Protein AF-A0A350NQM6-F1 (afdb_monomer_lite)

Radius of gyration: 12.7 Å; chains: 1; bounding box: 31×22×38 Å

Structure (mmCIF, N/CA/C/O backbone):
data_AF-A0A350NQM6-F1
#
_entry.id   AF-A0A350NQM6-F1
#
loop_
_atom_site.group_PDB
_atom_site.id
_atom_site.type_symbol
_atom_site.label_atom_id
_atom_site.label_alt_id
_atom_site.label_comp_id
_atom_site.label_asym_id
_atom_site.label_entity_id
_atom_site.label_seq_id
_atom_site.pdbx_PDB_ins_code
_atom_site.Cartn_x
_atom_site.Cartn_y
_atom_site.Cartn_z
_atom_site.occupancy
_atom_site.B_iso_or_equiv
_atom_site.auth_seq_id
_atom_site.auth_comp_id
_atom_site.auth_asym_id
_atom_site.auth_atom_id
_atom_site.pdbx_PDB_model_num
ATOM 1 N N . MET A 1 1 ? -12.115 -9.692 -4.135 1.00 87.50 1 MET A N 1
ATOM 2 C CA . MET A 1 1 ? -12.404 -8.451 -4.884 1.00 87.50 1 MET A CA 1
ATOM 3 C C . MET A 1 1 ? -11.120 -7.826 -5.407 1.00 87.50 1 MET A C 1
ATOM 5 O O . MET A 1 1 ? -10.956 -7.795 -6.616 1.00 87.50 1 MET A O 1
ATOM 9 N N . LEU A 1 2 ? -10.166 -7.497 -4.526 1.00 94.25 2 LEU A N 1
ATOM 10 C CA . LEU A 1 2 ? -8.839 -6.987 -4.896 1.00 94.25 2 LEU A CA 1
ATOM 11 C C . LEU A 1 2 ? -8.121 -7.819 -5.975 1.00 94.25 2 LEU A C 1
ATOM 13 O O . LEU A 1 2 ? -7.724 -7.285 -7.001 1.00 94.25 2 LEU A O 1
ATOM 17 N N . GLY A 1 3 ? -8.032 -9.144 -5.804 1.00 94.69 3 GLY A N 1
ATOM 18 C CA . GLY A 1 3 ? -7.382 -10.011 -6.799 1.00 94.69 3 GLY A CA 1
ATOM 19 C C . GLY A 1 3 ? -8.006 -9.946 -8.202 1.00 94.69 3 GLY A C 1
ATOM 20 O O . GLY A 1 3 ? -7.282 -10.015 -9.188 1.00 94.69 3 GLY A O 1
ATOM 21 N N . LYS A 1 4 ? -9.329 -9.733 -8.306 1.00 96.81 4 LYS A N 1
ATOM 22 C CA . LYS A 1 4 ? -9.997 -9.538 -9.605 1.00 96.81 4 LYS A CA 1
ATOM 23 C C . LYS A 1 4 ? -9.616 -8.196 -10.232 1.00 96.81 4 LYS A C 1
ATOM 25 O O . LYS A 1 4 ? -9.372 -8.151 -11.427 1.00 96.81 4 LYS A O 1
ATOM 30 N N . MET A 1 5 ? -9.511 -7.137 -9.427 1.00 96.81 5 MET A N 1
ATOM 31 C CA . MET A 1 5 ? -9.062 -5.822 -9.903 1.00 96.81 5 MET A CA 1
ATOM 32 C C . MET A 1 5 ? -7.644 -5.898 -10.480 1.00 96.81 5 MET A C 1
ATOM 34 O O . MET A 1 5 ? -7.391 -5.370 -11.557 1.00 96.81 5 MET A O 1
ATOM 38 N N . MET A 1 6 ? -6.741 -6.624 -9.812 1.00 95.75 6 MET A N 1
ATOM 39 C CA . MET A 1 6 ? -5.373 -6.838 -10.303 1.00 95.75 6 MET A CA 1
ATOM 40 C C . MET A 1 6 ? -5.358 -7.604 -11.631 1.00 95.75 6 MET A C 1
ATOM 42 O O . MET A 1 6 ? -4.678 -7.205 -12.569 1.00 95.75 6 MET A O 1
ATOM 46 N N . GLN A 1 7 ? -6.166 -8.664 -11.747 1.00 96.38 7 GLN A N 1
ATOM 47 C CA . GLN A 1 7 ? -6.325 -9.415 -13.001 1.00 96.38 7 GLN A CA 1
ATOM 48 C C . GLN A 1 7 ? -6.906 -8.565 -14.141 1.00 96.38 7 GLN A C 1
ATOM 50 O O . GLN A 1 7 ? -6.670 -8.864 -15.306 1.00 96.38 7 GLN A O 1
ATOM 55 N N . GLN A 1 8 ? -7.657 -7.512 -13.813 1.00 97.25 8 GLN A N 1
ATOM 56 C CA . GLN A 1 8 ? -8.236 -6.564 -14.767 1.00 97.25 8 GLN A CA 1
ATOM 57 C C . GLN A 1 8 ? -7.302 -5.388 -15.099 1.00 97.25 8 GLN A C 1
ATOM 59 O O . GLN A 1 8 ? -7.703 -4.500 -15.846 1.00 97.25 8 GLN A O 1
ATOM 64 N N . GLY A 1 9 ? -6.073 -5.371 -14.572 1.00 96.50 9 GLY A N 1
ATOM 65 C CA . GLY A 1 9 ? -5.090 -4.331 -14.878 1.00 96.50 9 GLY A CA 1
ATOM 66 C C . GLY A 1 9 ? -5.324 -3.008 -14.146 1.00 96.50 9 GLY A C 1
ATOM 67 O O . GLY A 1 9 ? -4.968 -1.950 -14.662 1.00 96.50 9 GLY A O 1
ATOM 68 N N . PHE A 1 10 ? -5.937 -3.046 -12.960 1.00 97.62 10 PHE A N 1
ATOM 69 C CA . PHE A 1 10 ? -6.057 -1.863 -12.105 1.00 97.62 10 PHE A CA 1
ATOM 70 C C . PHE A 1 10 ? -4.687 -1.193 -11.890 1.00 97.62 10 PHE A C 1
ATOM 72 O O . PHE A 1 10 ? -3.705 -1.888 -11.644 1.00 97.62 10 PHE A O 1
ATOM 79 N N . GLY A 1 11 ? -4.631 0.141 -11.974 1.00 96.62 11 GLY A N 1
ATOM 80 C CA . GLY A 1 11 ? -3.415 0.939 -11.780 1.00 96.62 11 GLY A CA 1
ATOM 81 C C . GLY A 1 11 ? -2.543 1.123 -13.027 1.00 96.62 11 GLY A C 1
ATOM 82 O O . GLY A 1 11 ? -1.695 2.008 -13.029 1.00 96.62 11 GLY A O 1
ATOM 83 N N . ILE A 1 12 ? -2.767 0.355 -14.106 1.00 97.12 12 ILE A N 1
ATOM 84 C CA . ILE A 1 12 ? -1.976 0.470 -15.348 1.00 97.12 12 ILE A CA 1
ATOM 85 C C . ILE A 1 12 ? -2.226 1.809 -16.047 1.00 97.12 12 ILE A C 1
ATOM 87 O O . ILE A 1 12 ? -1.293 2.438 -16.536 1.00 97.12 12 ILE A O 1
ATOM 91 N N . LYS A 1 13 ? -3.486 2.255 -16.116 1.00 97.44 13 LYS A N 1
ATOM 92 C CA . LYS A 1 13 ? -3.848 3.509 -16.796 1.00 97.44 13 LYS A CA 1
ATOM 93 C C . LYS A 1 13 ? -3.253 4.728 -16.084 1.00 97.44 13 LYS A C 1
ATOM 95 O O . LYS A 1 13 ? -2.942 5.725 -16.727 1.00 97.44 13 LYS A O 1
ATOM 100 N N . GLU A 1 14 ? -3.139 4.640 -14.768 1.00 95.75 14 GLU A N 1
ATOM 101 C CA . GLU A 1 14 ? -2.629 5.681 -13.885 1.00 95.75 14 GLU A CA 1
ATOM 102 C C . GLU A 1 14 ? -1.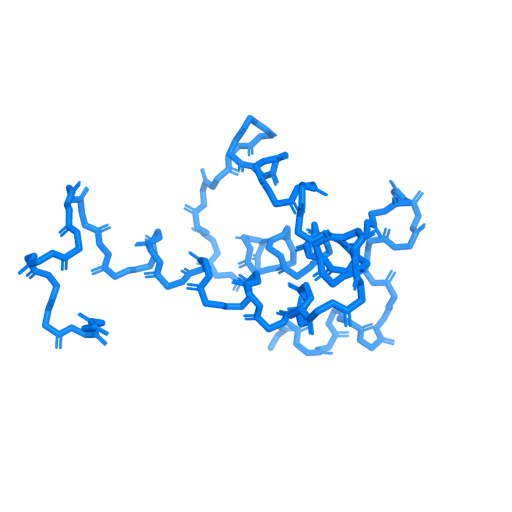099 5.627 -13.710 1.00 95.75 14 GLU A C 1
ATOM 104 O O . GLU A 1 14 ? -0.563 6.459 -12.987 1.00 95.75 14 GLU A O 1
ATOM 109 N N . ASP A 1 15 ? -0.413 4.681 -14.369 1.00 97.25 15 ASP A N 1
ATOM 110 C CA . ASP A 1 15 ? 1.039 4.450 -14.264 1.00 97.25 15 ASP A CA 1
ATOM 111 C C . ASP A 1 15 ? 1.519 4.243 -12.815 1.00 97.25 15 ASP A C 1
ATOM 113 O O . ASP A 1 15 ? 2.584 4.697 -12.399 1.00 97.25 15 ASP A O 1
ATOM 117 N N . LEU A 1 16 ? 0.699 3.560 -12.011 1.00 98.00 16 LEU A N 1
ATOM 118 C CA . LEU A 1 16 ? 1.037 3.261 -10.626 1.00 98.00 16 LEU A CA 1
ATOM 119 C C . LEU A 1 16 ? 2.105 2.175 -10.562 1.00 98.00 16 LEU A C 1
ATOM 121 O O . LEU A 1 16 ? 2.018 1.139 -11.229 1.00 98.00 16 LEU A O 1
ATOM 125 N N . ASN A 1 17 ? 3.064 2.336 -9.655 1.00 97.38 17 ASN A N 1
ATOM 126 C CA . ASN A 1 17 ? 3.997 1.261 -9.364 1.00 97.38 17 ASN A CA 1
ATOM 127 C C . ASN A 1 17 ? 3.304 0.093 -8.628 1.00 97.38 17 ASN A C 1
ATOM 129 O O . ASN A 1 17 ? 2.130 0.152 -8.245 1.00 97.38 17 ASN A O 1
ATOM 133 N N . CYS A 1 18 ? 4.034 -1.002 -8.407 1.00 96.88 18 CYS A N 1
ATOM 134 C CA . CYS A 1 18 ? 3.473 -2.206 -7.791 1.00 96.88 18 CYS A CA 1
ATOM 135 C C . CYS A 1 18 ? 2.923 -1.998 -6.364 1.00 96.88 18 CYS A C 1
ATOM 137 O O . CYS A 1 18 ? 1.909 -2.602 -6.011 1.00 96.88 18 CYS A O 1
ATOM 139 N N . ALA A 1 19 ? 3.547 -1.142 -5.551 1.00 98.25 19 ALA A N 1
ATOM 140 C CA . ALA A 1 19 ? 3.083 -0.831 -4.202 1.00 98.25 19 ALA A CA 1
ATOM 141 C C . ALA A 1 19 ? 1.859 0.098 -4.228 1.00 98.25 19 ALA A C 1
ATOM 143 O O . ALA A 1 19 ? 0.853 -0.179 -3.571 1.00 98.25 19 ALA A O 1
ATOM 144 N N . GLU A 1 20 ?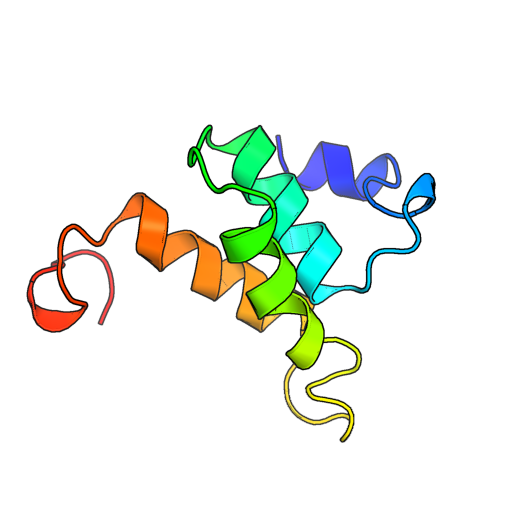 1.911 1.156 -5.040 1.00 98.31 20 GLU A N 1
ATOM 145 C CA . GLU A 1 20 ? 0.808 2.104 -5.233 1.00 98.31 20 GLU A CA 1
ATOM 146 C C . GLU A 1 20 ? -0.451 1.407 -5.755 1.00 98.31 20 GLU A C 1
ATOM 148 O O . GLU A 1 20 ? -1.549 1.639 -5.246 1.00 98.31 20 GLU A O 1
ATOM 153 N N . THR A 1 21 ? -0.286 0.495 -6.716 1.00 98.19 21 THR A N 1
ATOM 154 C CA . THR A 1 21 ? -1.370 -0.303 -7.301 1.00 98.19 21 THR A CA 1
ATOM 155 C C . THR A 1 21 ? -2.095 -1.128 -6.237 1.00 98.19 21 THR A C 1
ATOM 157 O O . THR A 1 21 ? -3.327 -1.127 -6.174 1.00 98.19 21 THR A O 1
ATOM 160 N N . ILE A 1 22 ? -1.348 -1.817 -5.368 1.00 98.25 22 ILE A N 1
ATOM 161 C CA . ILE A 1 22 ? -1.935 -2.668 -4.329 1.00 98.25 22 ILE A CA 1
ATOM 162 C C . ILE A 1 22 ? -2.621 -1.844 -3.252 1.00 98.25 22 ILE A C 1
ATOM 164 O O . ILE A 1 22 ? -3.753 -2.171 -2.898 1.00 98.25 22 ILE A O 1
ATOM 168 N N . LEU A 1 23 ? -1.981 -0.789 -2.739 1.00 98.44 23 LEU A N 1
ATOM 169 C CA . LEU A 1 23 ? -2.581 0.015 -1.676 1.00 98.44 23 LEU A CA 1
ATOM 170 C C . LEU A 1 23 ? -3.831 0.751 -2.179 1.00 98.44 23 LEU A C 1
ATOM 172 O O . LEU A 1 23 ? -4.859 0.730 -1.503 1.00 98.44 23 LEU A O 1
ATOM 176 N N . SER A 1 24 ? -3.787 1.312 -3.391 1.00 98.19 24 SER A N 1
ATOM 177 C CA . SER A 1 24 ? -4.936 1.992 -4.006 1.00 98.19 24 SER A CA 1
ATOM 178 C C . SER A 1 24 ? -6.076 1.019 -4.304 1.00 98.19 24 SER A C 1
ATOM 180 O O . SER A 1 24 ? -7.235 1.291 -3.986 1.00 98.19 24 SER A O 1
ATOM 182 N N . GLY A 1 25 ? -5.753 -0.162 -4.839 1.00 98.00 25 GLY A N 1
ATOM 183 C CA . GLY A 1 25 ? -6.736 -1.213 -5.075 1.00 98.00 25 GLY A CA 1
ATOM 184 C C . GLY A 1 25 ? -7.353 -1.715 -3.771 1.00 98.00 25 GLY A C 1
ATOM 185 O O . GLY A 1 25 ? -8.563 -1.912 -3.701 1.00 98.00 25 GLY A O 1
ATOM 186 N N . ALA A 1 26 ? -6.551 -1.898 -2.718 1.00 98.25 26 ALA A N 1
ATOM 187 C CA . ALA A 1 26 ? -7.026 -2.294 -1.396 1.00 98.25 26 ALA A CA 1
ATOM 188 C C . ALA A 1 26 ? -7.916 -1.211 -0.771 1.00 98.25 26 ALA A C 1
ATOM 190 O O . ALA A 1 26 ? -8.939 -1.543 -0.175 1.00 98.25 26 ALA A O 1
ATOM 191 N N . ASN A 1 27 ? -7.573 0.069 -0.948 1.00 98.25 27 ASN A N 1
ATOM 192 C CA . ASN A 1 27 ? -8.358 1.190 -0.436 1.00 98.25 27 ASN A CA 1
ATOM 193 C C . ASN A 1 27 ? -9.774 1.175 -1.016 1.00 98.25 27 ASN A C 1
ATOM 195 O O . ASN A 1 27 ? -10.748 1.242 -0.267 1.00 98.25 27 ASN A O 1
ATOM 199 N N . GLN A 1 28 ? -9.890 0.974 -2.333 1.00 97.44 28 GLN A N 1
ATOM 200 C CA . GLN A 1 28 ? -11.181 0.792 -2.992 1.00 97.44 28 GLN A CA 1
ATOM 201 C C . GLN A 1 28 ? -11.847 -0.531 -2.588 1.00 97.44 28 GLN A C 1
ATOM 203 O O . GLN A 1 28 ? -13.060 -0.580 -2.396 1.00 97.44 28 GLN A O 1
ATOM 208 N N . ALA A 1 29 ? -11.073 -1.612 -2.454 1.00 97.62 29 ALA A N 1
ATOM 209 C CA . ALA A 1 29 ? -11.634 -2.934 -2.221 1.00 97.62 29 ALA A CA 1
ATOM 210 C C . ALA A 1 29 ? -12.197 -3.136 -0.806 1.00 97.62 29 ALA A C 1
ATOM 212 O O . ALA A 1 29 ? -13.101 -3.947 -0.603 1.00 97.62 29 ALA A O 1
ATOM 213 N N . TYR A 1 30 ? -11.646 -2.429 0.172 1.00 96.81 30 TYR A N 1
ATOM 214 C CA . TYR A 1 30 ? -12.018 -2.562 1.576 1.00 96.81 30 TYR A CA 1
ATOM 215 C C . TYR A 1 30 ? -12.600 -1.273 2.158 1.00 96.81 30 TYR A C 1
ATOM 217 O O . TYR A 1 30 ? -12.808 -1.205 3.364 1.00 96.81 30 TYR A O 1
ATOM 225 N N . CYS A 1 31 ? -12.880 -0.277 1.310 1.00 96.00 31 CYS A N 1
ATOM 226 C CA . CYS A 1 31 ? -13.428 1.021 1.703 1.00 96.00 31 CYS A CA 1
ATOM 227 C C . CYS A 1 31 ? -12.629 1.667 2.849 1.00 96.00 31 CYS A C 1
ATOM 229 O O . CYS A 1 31 ? -13.214 2.120 3.830 1.00 96.00 31 CYS A O 1
ATOM 231 N N . MET A 1 32 ? -11.294 1.680 2.741 1.00 97.00 32 MET A N 1
ATOM 232 C CA . MET A 1 32 ? -10.425 2.124 3.844 1.00 97.00 32 MET A CA 1
ATOM 233 C C . MET A 1 32 ? -10.470 3.641 4.076 1.00 97.00 32 MET A C 1
ATOM 235 O O . MET A 1 32 ? -10.064 4.101 5.136 1.00 97.00 32 MET A O 1
ATOM 239 N N . GLY A 1 33 ? -10.974 4.415 3.108 1.00 96.94 33 GLY A N 1
ATOM 240 C CA . GLY A 1 33 ? -11.144 5.863 3.244 1.00 96.94 33 GLY A CA 1
ATOM 241 C C . GLY A 1 33 ? -9.842 6.663 3.166 1.00 96.94 33 GLY A C 1
ATOM 242 O O . GLY A 1 33 ? -9.841 7.821 3.567 1.00 96.94 33 GLY A O 1
ATOM 243 N N . LEU A 1 34 ? -8.763 6.065 2.652 1.00 98.12 34 LEU A N 1
ATOM 244 C CA . LEU A 1 34 ? -7.485 6.749 2.451 1.00 98.12 34 LEU A CA 1
ATOM 245 C C . LEU A 1 34 ? -7.595 7.762 1.315 1.00 98.12 34 LEU A C 1
ATOM 247 O O . LEU A 1 34 ? -8.186 7.462 0.267 1.00 98.12 34 LEU A O 1
ATOM 251 N N . ASP A 1 35 ? -6.994 8.930 1.507 1.00 98.12 35 ASP A N 1
ATOM 252 C CA . ASP A 1 35 ? -6.941 9.977 0.496 1.00 98.12 35 ASP A CA 1
ATOM 253 C C . ASP A 1 35 ? -5.680 9.881 -0.387 1.00 98.12 35 ASP A C 1
ATOM 255 O O . ASP A 1 35 ? -4.853 8.974 -0.271 1.00 98.12 35 ASP A O 1
ATOM 259 N N . ALA A 1 36 ? -5.520 10.819 -1.323 1.00 96.94 36 ALA A N 1
ATOM 260 C CA . ALA A 1 36 ? -4.357 10.834 -2.209 1.00 96.94 36 ALA A CA 1
ATOM 261 C C . ALA A 1 36 ? -3.022 11.094 -1.474 1.00 96.94 36 ALA A C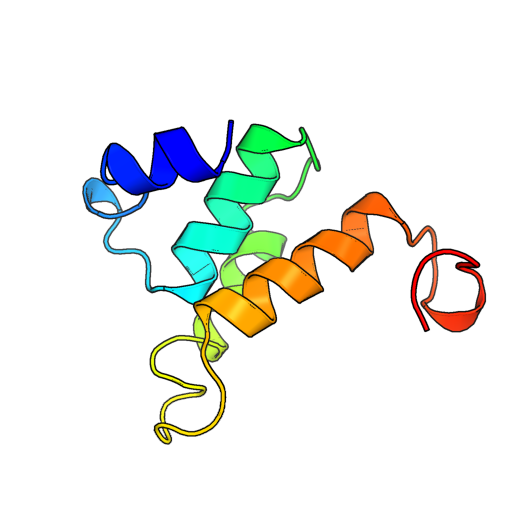 1
ATOM 263 O O . ALA A 1 36 ? -1.971 10.657 -1.948 1.00 96.94 36 ALA A O 1
ATOM 264 N N . GLN A 1 37 ? -3.034 11.814 -0.346 1.00 98.00 37 GLN A N 1
ATOM 265 C CA . GLN A 1 37 ? -1.843 12.049 0.476 1.00 98.00 37 GLN A CA 1
ATOM 266 C C . GLN A 1 37 ? -1.431 10.791 1.239 1.00 98.00 37 GLN A C 1
ATOM 268 O O . GLN A 1 37 ? -0.233 10.543 1.369 1.00 98.00 37 GLN A O 1
ATOM 273 N N . ASP A 1 38 ? -2.393 9.987 1.679 1.00 97.69 38 ASP A N 1
ATOM 274 C CA . ASP A 1 38 ? -2.136 8.690 2.298 1.00 97.69 38 ASP A CA 1
ATOM 275 C C . ASP A 1 38 ? -1.574 7.697 1.274 1.00 97.69 38 ASP A C 1
ATOM 277 O O . ASP A 1 38 ? -0.557 7.043 1.506 1.00 97.69 38 ASP A O 1
ATOM 281 N N . LEU A 1 39 ? -2.210 7.603 0.100 1.00 98.12 39 LEU A N 1
ATOM 282 C CA . LEU A 1 39 ? -1.854 6.618 -0.924 1.00 98.12 39 LEU A CA 1
ATOM 283 C C . LEU A 1 39 ? -0.452 6.838 -1.502 1.00 98.12 39 LEU A C 1
ATOM 285 O O . LEU A 1 39 ? 0.277 5.865 -1.709 1.00 98.12 39 LEU A O 1
ATOM 289 N N . LYS A 1 40 ? -0.028 8.094 -1.706 1.00 96.81 40 LYS A N 1
ATOM 290 C CA . LYS A 1 40 ? 1.312 8.394 -2.245 1.00 96.81 40 LYS A CA 1
ATOM 291 C C . LYS A 1 40 ? 2.454 7.963 -1.315 1.00 96.81 40 LYS A C 1
ATOM 293 O O . LYS A 1 40 ? 3.596 7.892 -1.762 1.00 96.81 40 LYS A O 1
ATOM 298 N N . LEU A 1 41 ? 2.186 7.653 -0.040 1.00 97.06 41 LEU A N 1
ATOM 299 C CA . LEU A 1 41 ? 3.201 7.102 0.868 1.00 97.06 41 LEU A CA 1
ATOM 300 C C . LEU A 1 41 ? 3.728 5.744 0.376 1.00 97.06 41 LEU A C 1
ATOM 302 O O . LEU A 1 41 ? 4.884 5.408 0.630 1.00 97.06 41 LEU A O 1
ATOM 306 N N . ALA A 1 42 ? 2.927 4.992 -0.386 1.00 97.62 42 ALA A N 1
ATOM 307 C CA . ALA A 1 42 ? 3.355 3.740 -1.005 1.00 97.62 42 ALA A CA 1
ATOM 308 C C . ALA A 1 42 ? 4.356 3.933 -2.160 1.00 97.62 42 ALA A C 1
ATOM 310 O O . ALA A 1 42 ? 5.023 2.971 -2.537 1.00 97.62 42 ALA A O 1
ATOM 311 N N . ALA A 1 43 ? 4.516 5.147 -2.705 1.00 97.06 43 ALA A N 1
ATOM 312 C CA . ALA A 1 43 ? 5.359 5.396 -3.878 1.00 97.06 43 ALA A CA 1
ATOM 313 C C . ALA A 1 43 ? 6.824 4.978 -3.661 1.00 97.06 43 ALA A C 1
ATOM 315 O O . ALA A 1 43 ? 7.443 4.402 -4.552 1.00 97.06 43 ALA A O 1
ATOM 316 N N . GLY A 1 44 ? 7.357 5.170 -2.448 1.00 96.44 44 GLY A N 1
ATOM 317 C CA . GLY A 1 44 ? 8.728 4.774 -2.098 1.00 96.44 44 GLY A CA 1
ATOM 318 C C . GLY A 1 44 ? 8.967 3.260 -2.061 1.00 96.44 44 GLY A C 1
ATOM 319 O O . GLY A 1 44 ? 10.112 2.826 -1.967 1.00 96.44 44 GLY A O 1
ATOM 320 N N . PHE A 1 45 ? 7.901 2.460 -2.144 1.00 97.44 45 PHE A N 1
ATOM 321 C CA . PHE A 1 45 ? 7.947 1.010 -1.991 1.00 97.44 45 PHE A CA 1
ATOM 322 C C . PHE A 1 45 ? 7.920 0.253 -3.327 1.00 97.44 45 PHE A C 1
ATOM 324 O O . PHE A 1 45 ? 8.051 -0.973 -3.360 1.00 97.44 45 PHE A O 1
ATOM 331 N N . GLY A 1 46 ? 7.805 0.970 -4.447 1.00 96.06 46 GLY A N 1
ATOM 332 C CA . GLY A 1 46 ? 7.943 0.403 -5.785 1.00 96.06 46 GLY A CA 1
ATOM 333 C C . GLY A 1 46 ? 9.332 -0.200 -6.039 1.00 96.06 46 GLY A C 1
ATOM 334 O O . GLY A 1 46 ? 10.317 0.128 -5.374 1.00 96.06 46 GLY A O 1
ATOM 335 N N . GLY A 1 47 ? 9.417 -1.127 -6.999 1.00 94.88 47 GLY A N 1
ATOM 336 C CA . GLY A 1 47 ? 10.702 -1.670 -7.469 1.00 94.88 47 GLY A CA 1
ATOM 337 C C . GLY A 1 47 ? 11.553 -2.355 -6.390 1.00 94.88 47 GLY A C 1
ATOM 338 O O . GLY A 1 47 ? 12.771 -2.429 -6.522 1.00 94.88 47 GLY A O 1
ATOM 339 N N . GLY A 1 48 ? 10.938 -2.815 -5.296 1.00 90.94 48 GLY A N 1
ATOM 340 C CA . GLY A 1 48 ? 11.659 -3.488 -4.217 1.00 90.94 48 GLY A CA 1
ATOM 341 C C . GLY A 1 48 ? 12.180 -2.569 -3.099 1.00 90.94 48 GLY A C 1
ATOM 342 O O . GLY A 1 48 ? 13.003 -3.011 -2.304 1.00 90.94 48 GLY A O 1
ATOM 343 N N . MET A 1 49 ? 11.746 -1.305 -3.056 1.00 85.19 49 MET A N 1
ATOM 344 C CA . MET A 1 49 ? 12.426 -0.152 -2.429 1.00 85.19 49 MET A CA 1
ATOM 345 C C . MET A 1 49 ? 13.565 0.413 -3.28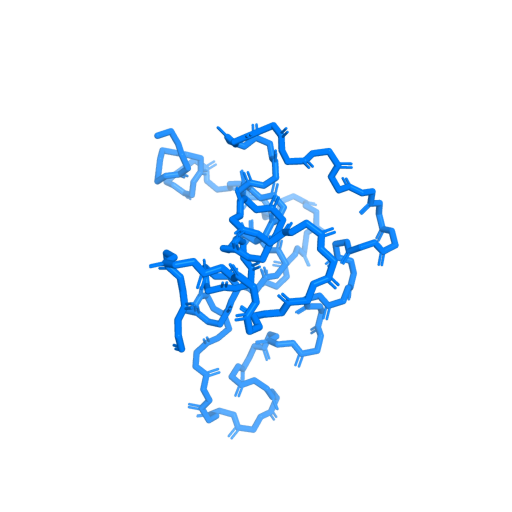9 1.00 85.19 49 MET A C 1
ATOM 347 O O . MET A 1 49 ? 14.600 0.812 -2.765 1.00 85.19 49 MET A O 1
ATOM 351 N N . ALA A 1 50 ? 13.411 0.393 -4.616 1.00 90.56 50 ALA A N 1
ATOM 352 C CA . ALA A 1 50 ? 14.388 0.895 -5.596 1.00 90.56 50 ALA A CA 1
ATOM 353 C C . ALA A 1 50 ? 15.799 0.263 -5.554 1.00 90.56 50 ALA A C 1
ATOM 355 O O . ALA A 1 50 ? 16.690 0.690 -6.284 1.00 90.56 50 ALA A O 1
ATOM 356 N N . ILE A 1 51 ? 15.992 -0.765 -4.727 1.00 95.25 51 ILE A N 1
ATOM 357 C CA . ILE A 1 51 ? 17.243 -1.517 -4.567 1.00 95.25 51 ILE A CA 1
ATOM 358 C C . ILE A 1 51 ? 17.040 -3.021 -4.800 1.00 95.25 51 ILE A C 1
ATOM 360 O O . ILE A 1 51 ? 17.862 -3.821 -4.368 1.00 95.25 51 ILE A O 1
ATOM 364 N N . GLU A 1 52 ? 15.909 -3.408 -5.407 1.00 93.19 52 GLU A N 1
ATOM 365 C CA . GLU A 1 52 ? 15.535 -4.807 -5.682 1.00 93.19 52 GLU A CA 1
ATOM 366 C C . GLU A 1 52 ? 15.482 -5.707 -4.432 1.00 93.19 52 GLU A C 1
ATOM 368 O O . GLU A 1 52 ? 15.604 -6.926 -4.511 1.00 93.19 52 GLU A O 1
ATOM 373 N N . GLY A 1 53 ? 15.274 -5.105 -3.258 1.00 96.50 53 GLY A N 1
ATOM 374 C CA . GLY A 1 53 ? 15.261 -5.809 -1.982 1.00 96.50 53 GLY A CA 1
ATOM 375 C C . GLY A 1 53 ? 13.912 -6.458 -1.679 1.00 96.50 53 GLY A C 1
ATOM 376 O O . GLY A 1 53 ? 13.700 -7.650 -1.892 1.00 96.50 53 GLY A O 1
ATOM 377 N N . VAL A 1 54 ? 12.987 -5.678 -1.118 1.00 96.44 54 VAL A N 1
ATOM 378 C CA . VAL A 1 54 ? 11.723 -6.193 -0.574 1.00 96.44 54 VAL A CA 1
ATOM 379 C C . VAL A 1 54 ? 10.565 -5.867 -1.505 1.00 96.44 54 VAL A C 1
ATOM 381 O O . VAL A 1 54 ? 10.291 -4.706 -1.775 1.00 96.44 54 VAL A O 1
ATOM 384 N N . CYS A 1 55 ? 9.833 -6.890 -1.945 1.00 97.69 55 CYS A N 1
ATOM 385 C CA . CYS A 1 55 ? 8.714 -6.762 -2.880 1.00 97.69 55 CYS A CA 1
ATOM 386 C C . CYS A 1 55 ? 7.675 -5.694 -2.472 1.00 97.69 55 CYS A C 1
ATOM 388 O O . CYS A 1 55 ? 6.990 -5.837 -1.457 1.00 97.69 55 CYS A O 1
ATOM 390 N N . GLY A 1 56 ? 7.488 -4.688 -3.335 1.00 97.69 56 GLY A N 1
ATOM 391 C CA . GLY A 1 56 ? 6.542 -3.584 -3.129 1.00 97.69 56 GLY A CA 1
ATOM 392 C C . GLY A 1 56 ? 5.083 -4.019 -2.987 1.00 97.69 56 GLY A C 1
ATOM 393 O O . GLY A 1 56 ? 4.360 -3.528 -2.118 1.00 97.69 56 GLY A O 1
ATOM 394 N N . THR A 1 57 ? 4.658 -5.005 -3.783 1.00 97.06 57 THR A N 1
ATOM 395 C CA . THR A 1 57 ? 3.317 -5.608 -3.702 1.00 97.06 57 THR A CA 1
ATOM 396 C C . THR A 1 57 ? 3.060 -6.191 -2.310 1.00 97.06 57 THR A C 1
ATOM 398 O O . THR A 1 57 ? 1.983 -6.006 -1.745 1.00 97.06 57 THR A O 1
ATOM 401 N N . LEU A 1 58 ? 4.056 -6.880 -1.738 1.00 97.25 58 LEU A N 1
ATOM 402 C CA . LEU A 1 58 ? 3.936 -7.508 -0.424 1.00 97.25 58 LEU A CA 1
ATOM 403 C C . LEU A 1 58 ? 3.916 -6.4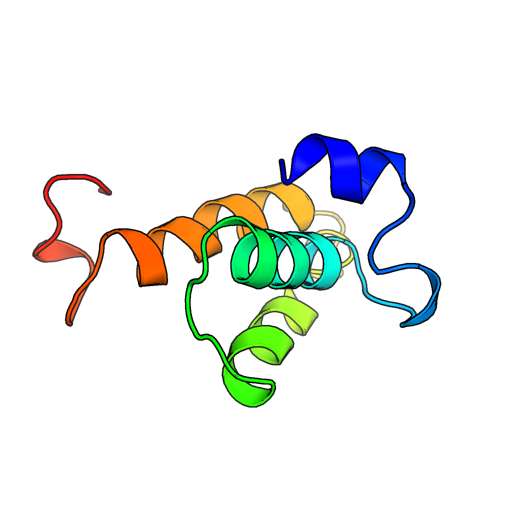59 0.690 1.00 97.25 58 LEU A C 1
ATOM 405 O O . LEU A 1 58 ? 3.055 -6.519 1.566 1.00 97.25 58 LEU A O 1
ATOM 409 N N . THR A 1 59 ? 4.814 -5.473 0.642 1.00 97.38 59 THR A N 1
ATOM 410 C CA . THR A 1 59 ? 4.836 -4.396 1.640 1.00 97.38 59 THR A CA 1
ATOM 411 C C . THR A 1 59 ? 3.541 -3.594 1.630 1.00 97.38 59 THR A C 1
ATOM 413 O O . THR A 1 59 ? 2.999 -3.323 2.694 1.00 97.38 59 THR A O 1
ATOM 416 N N . ALA A 1 60 ? 2.984 -3.282 0.456 1.00 97.81 60 ALA A N 1
ATOM 417 C CA . ALA A 1 60 ? 1.716 -2.561 0.348 1.00 97.81 60 ALA A CA 1
ATOM 418 C C . ALA A 1 60 ? 0.517 -3.379 0.860 1.00 97.81 60 ALA A C 1
ATOM 420 O O . ALA A 1 60 ? -0.379 -2.830 1.502 1.00 97.81 60 ALA A O 1
ATOM 421 N N . ALA A 1 61 ? 0.510 -4.701 0.648 1.00 97.00 61 ALA A N 1
ATOM 422 C CA . ALA A 1 61 ? -0.511 -5.573 1.228 1.00 97.00 61 ALA A CA 1
ATOM 423 C C . ALA A 1 61 ? -0.468 -5.563 2.769 1.00 97.00 61 ALA A C 1
ATOM 425 O O . ALA A 1 61 ? -1.517 -5.600 3.411 1.00 97.00 61 ALA A O 1
ATOM 426 N N . ILE A 1 62 ? 0.729 -5.464 3.358 1.00 96.62 62 ILE A N 1
ATOM 427 C CA . ILE A 1 62 ? 0.914 -5.324 4.810 1.00 96.62 62 ILE A CA 1
ATOM 428 C C . ILE A 1 62 ? 0.513 -3.917 5.282 1.00 96.62 62 ILE A C 1
ATOM 430 O O . ILE A 1 62 ? -0.144 -3.797 6.314 1.00 96.62 62 ILE A O 1
ATOM 434 N N . MET A 1 63 ? 0.825 -2.856 4.524 1.00 96.81 63 MET A N 1
ATOM 435 C CA . MET A 1 63 ? 0.402 -1.482 4.848 1.00 96.81 63 MET A CA 1
ATOM 436 C C . MET A 1 63 ? -1.114 -1.369 5.011 1.00 96.81 63 MET A C 1
ATOM 438 O O . MET A 1 63 ? -1.576 -0.708 5.937 1.00 96.81 63 MET A O 1
ATOM 442 N N . ALA A 1 64 ? -1.888 -2.054 4.162 1.00 97.19 64 ALA A N 1
ATOM 443 C CA . ALA A 1 64 ? -3.349 -2.057 4.238 1.00 97.19 64 ALA A CA 1
ATOM 444 C C . ALA A 1 64 ? -3.889 -2.561 5.592 1.00 97.19 64 ALA A C 1
ATOM 446 O O . ALA A 1 64 ? -5.000 -2.208 5.980 1.00 97.19 64 ALA A O 1
ATOM 447 N N . LEU A 1 65 ? -3.115 -3.349 6.348 1.00 96.44 65 LEU A N 1
ATOM 448 C CA . LEU A 1 65 ? -3.525 -3.818 7.673 1.00 96.44 65 LEU A CA 1
ATOM 449 C C . LEU A 1 65 ? -3.589 -2.688 8.710 1.00 96.44 65 LEU A C 1
ATOM 451 O O . LEU A 1 65 ? -4.364 -2.796 9.657 1.00 96.44 65 LEU A O 1
ATOM 455 N N . GLY A 1 66 ? -2.803 -1.619 8.537 1.00 95.88 66 GLY A N 1
ATOM 456 C CA . GLY A 1 66 ? -2.797 -0.464 9.437 1.00 95.88 66 GLY A CA 1
ATOM 457 C C . GLY A 1 66 ? -4.174 0.201 9.499 1.00 95.88 66 GLY A C 1
ATOM 458 O O . GLY A 1 66 ? -4.830 0.103 10.532 1.00 95.88 66 GLY A O 1
ATOM 459 N N . PRO A 1 67 ? -4.671 0.780 8.393 1.00 95.25 67 PRO A N 1
ATOM 460 C CA . PRO A 1 67 ? -5.997 1.400 8.347 1.00 95.25 67 PRO A CA 1
ATOM 461 C C . PRO A 1 67 ? -7.149 0.449 8.702 1.00 95.25 67 PRO A C 1
ATOM 463 O O . PRO A 1 67 ? -8.182 0.888 9.197 1.00 95.25 67 PRO A O 1
ATOM 466 N N . LEU A 1 68 ? -6.994 -0.858 8.459 1.00 95.31 68 LEU A N 1
ATOM 467 C CA . LEU A 1 68 ? -8.035 -1.842 8.766 1.00 95.31 68 LEU A CA 1
ATOM 468 C C . LEU A 1 68 ? -8.100 -2.221 10.250 1.00 95.31 68 LEU A C 1
ATOM 470 O O . LEU A 1 68 ? -9.188 -2.514 10.751 1.00 95.31 68 LE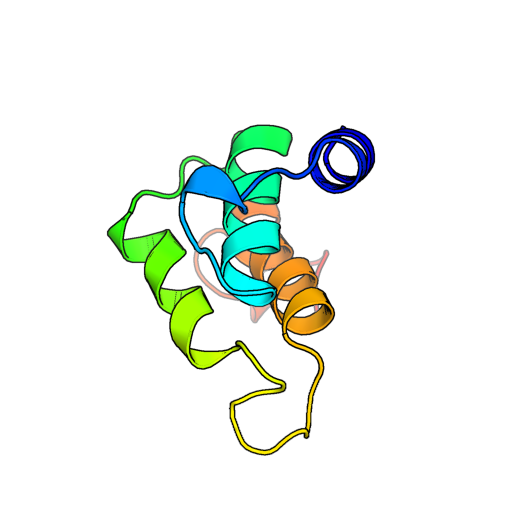U A O 1
ATOM 474 N N . PHE A 1 69 ? -6.957 -2.301 10.940 1.00 96.06 69 PHE A N 1
ATOM 475 C CA . PHE A 1 69 ? -6.858 -2.946 12.257 1.00 96.06 69 PHE A CA 1
ATOM 476 C C . PHE A 1 69 ? -6.173 -2.108 13.341 1.00 96.06 69 PHE A C 1
ATOM 478 O O . PHE A 1 69 ? -6.057 -2.590 14.471 1.00 96.06 69 PHE A O 1
ATOM 485 N N . VAL A 1 70 ? -5.734 -0.890 13.031 1.00 95.62 70 VAL A N 1
ATOM 486 C CA . VAL A 1 70 ? -5.136 0.068 13.970 1.00 95.62 70 VAL A CA 1
ATOM 487 C C . VAL A 1 70 ? -6.009 1.313 14.038 1.00 95.62 70 VAL A C 1
ATOM 489 O O . VAL A 1 70 ? -6.485 1.801 13.018 1.00 95.62 70 VAL A O 1
ATOM 492 N N . ARG A 1 71 ? -6.215 1.829 15.248 1.00 92.69 71 ARG A N 1
ATOM 493 C CA . ARG A 1 71 ? -6.969 3.053 15.521 1.00 92.69 71 ARG A CA 1
ATOM 494 C C . ARG A 1 71 ? -6.040 4.248 15.753 1.00 92.69 71 ARG A C 1
ATOM 496 O O . ARG A 1 71 ? -6.238 5.285 15.137 1.00 92.69 71 ARG A O 1
ATOM 503 N N . GLU A 1 72 ? -5.043 4.107 16.620 1.00 95.19 72 GLU A N 1
ATOM 504 C CA . GLU A 1 72 ? -4.065 5.140 16.975 1.00 95.19 72 GLU A CA 1
ATOM 505 C C . GLU A 1 72 ? -2.618 4.659 16.800 1.00 95.19 72 GLU A C 1
ATOM 507 O O . GLU A 1 72 ? -1.796 5.385 16.243 1.00 95.19 72 GLU A O 1
ATOM 512 N N . ARG A 1 73 ? -2.268 3.446 17.260 1.00 94.81 73 ARG A N 1
ATOM 513 C CA . ARG A 1 73 ? -0.891 2.914 17.169 1.00 94.81 73 ARG A CA 1
ATOM 514 C C . ARG A 1 73 ? -0.824 1.390 17.174 1.00 94.81 73 ARG A C 1
ATOM 516 O O . ARG A 1 73 ? -1.601 0.730 17.851 1.00 94.81 73 ARG A O 1
ATOM 523 N N . ALA A 1 74 ? 0.193 0.829 16.518 1.00 93.44 74 ALA A N 1
ATOM 524 C CA . ALA A 1 74 ? 0.329 -0.617 16.300 1.00 93.44 74 ALA A CA 1
ATOM 525 C C . ALA A 1 74 ? 0.163 -1.486 17.567 1.00 93.44 74 ALA A C 1
ATOM 527 O O . ALA A 1 74 ? -0.577 -2.464 17.537 1.00 93.44 74 ALA A O 1
ATOM 528 N N . HIS A 1 75 ? 0.782 -1.103 18.693 1.00 94.50 75 HIS A N 1
ATOM 529 C CA . HIS A 1 75 ? 0.767 -1.886 19.940 1.00 94.50 75 HIS A CA 1
ATOM 530 C C . HIS A 1 75 ? -0.618 -2.079 20.582 1.00 94.50 75 HIS A C 1
ATOM 532 O O . HIS A 1 75 ? -0.752 -2.897 21.488 1.00 94.50 75 HIS A O 1
ATOM 538 N N . GLU A 1 76 ? -1.636 -1.321 20.174 1.00 94.12 76 GLU A N 1
ATOM 539 C CA . GLU A 1 76 ? -2.998 -1.508 20.687 1.00 94.12 76 GLU A CA 1
ATOM 540 C C . GLU A 1 76 ? -3.755 -2.630 19.957 1.00 94.12 76 GLU A C 1
ATOM 542 O O . GLU A 1 76 ? -4.752 -3.144 20.465 1.00 94.12 76 GLU A O 1
ATOM 547 N N . SER A 1 77 ? -3.313 -2.990 18.748 1.00 94.12 77 SER A N 1
ATOM 548 C CA . SER A 1 77 ? -4.015 -3.955 17.919 1.00 94.12 77 SER A CA 1
ATOM 549 C C . SER A 1 77 ? -3.697 -5.367 18.385 1.00 94.12 77 SER A C 1
ATOM 551 O O . SER A 1 77 ? -2.544 -5.765 18.509 1.00 94.12 77 SER A O 1
ATOM 553 N N . THR A 1 78 ? -4.732 -6.176 18.596 1.00 94.38 78 THR A N 1
ATOM 554 C CA . THR A 1 78 ? -4.574 -7.615 18.860 1.00 94.38 78 THR A CA 1
ATOM 555 C C . THR A 1 78 ? -4.492 -8.439 17.575 1.00 94.38 78 THR A C 1
ATOM 557 O O . THR A 1 78 ? -4.278 -9.650 17.634 1.00 94.38 78 THR A O 1
ATOM 560 N N . ARG A 1 79 ? -4.675 -7.796 16.413 1.00 94.19 79 ARG A N 1
ATOM 561 C CA . ARG A 1 79 ? -4.778 -8.445 15.098 1.00 94.19 79 ARG A CA 1
ATOM 562 C C . ARG A 1 79 ? -3.490 -8.381 14.285 1.00 94.19 79 ARG A C 1
ATOM 564 O O . ARG A 1 79 ? -3.322 -9.205 13.392 1.00 94.19 79 ARG A O 1
ATOM 571 N N . ILE A 1 80 ? -2.615 -7.424 14.584 1.00 90.31 80 ILE A N 1
ATOM 572 C CA . ILE A 1 80 ? -1.300 -7.268 13.957 1.00 90.31 80 ILE A CA 1
ATOM 573 C C . ILE A 1 80 ? -0.237 -7.120 15.053 1.00 90.31 80 ILE A C 1
ATOM 575 O O . ILE A 1 80 ? -0.513 -6.498 16.076 1.00 90.31 80 ILE A O 1
ATOM 579 N N . LYS A 1 81 ? 0.937 -7.736 14.872 1.00 71.19 81 LYS A N 1
ATOM 580 C CA . LYS A 1 81 ? 2.063 -7.725 15.819 1.00 71.19 81 LYS A CA 1
ATOM 581 C C . LYS A 1 81 ? 3.376 -7.530 15.085 1.00 71.19 81 LYS A C 1
ATOM 583 O O . LYS A 1 81 ? 3.498 -8.120 13.989 1.00 71.19 81 LYS A O 1
#

pLDDT: mean 95.81, std 3.61, range [71.19, 98.44]

Sequence (81 aa):
MLGKMMQQGFGIKEDLNCAETILSGANQAYCMGLDAQDLKLAAGFGGGMAIEGVCGTLTAAIMALGPLFVRERAHESTRIK

Foldseek 3Di:
DLVVCVVVVQCVVVVAALLLRQLVSLCVVVVLVDDPVRSCVLVCLGCNSVPVPHHSNVVSVVVSCCSVFPDPDDVVGPPHD

Secondary structure (DSSP, 8-state):
-HHHHHHTTTTTTTT--HHHHHHHHHHHHHT----HHHHGGGGGGGGGTTTT-S-HHHHHHHHTHHHHH-SS-GGG-SS--